Protein AF-A0A943JRG6-F1 (afdb_monomer_lite)

Foldseek 3Di:
DVVVVVVVVVVVVVVVVVLVVLLVVLLVLLLVLQLLLLVLCVVCVVLLVPQPPVVLSCVLCVLVVVCVVVVNPDSVSSSVVSSVVSVPDDSDPVVSVVSNVNSVVSNVSSVSSVVSSVVD

Sequence (120 aa):
MNKIKTFLIYIFMGVALVNFIGVFYFKTSNIEAFTKYIEFCSENEVKLKEVKDKEKVEEITKIYRSFQEKGIVELKKMISYHVKNVKQGAPLISTYYKIYQLGKGYDLYREAGEKLIEEK

Secondary structure (DSSP, 8-state):
-HHHHHHHHHHHHHHHHHHHHHHHHHHHHHHHHHHHHHHHHHHTHHHHHH-S-H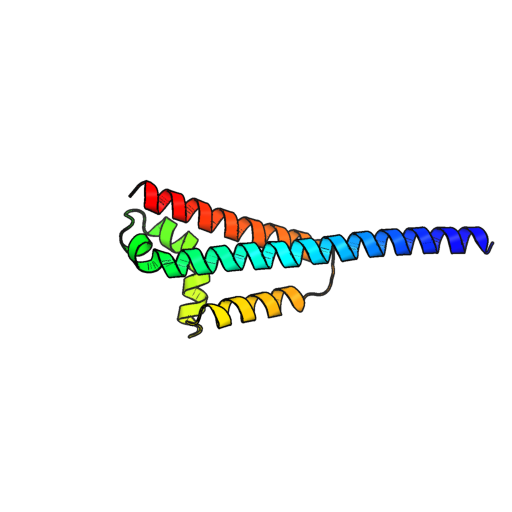HHHHHHHHHHHHHHHTT---HHHHHHHHHHHHHHS---HHHHHHHHHHHHHHHHHHHHHHHHHHT-

pLDDT: mean 88.17, std 9.43, range [57.12, 97.88]

Radius of gyration: 19.54 Å; chains: 1; bounding box: 51×20×61 Å

Structure (mmCIF, N/CA/C/O backbone):
data_AF-A0A943JRG6-F1
#
_entry.id   AF-A0A943JRG6-F1
#
loop_
_atom_site.group_PDB
_atom_site.id
_atom_site.type_symbol
_atom_site.label_atom_id
_atom_site.label_alt_id
_atom_site.label_comp_id
_atom_site.label_asym_id
_atom_site.label_entity_id
_atom_site.label_seq_id
_atom_site.pdbx_PDB_ins_code
_atom_site.Cartn_x
_atom_site.Cartn_y
_atom_site.Cartn_z
_atom_site.occupancy
_atom_site.B_iso_or_equiv
_atom_site.auth_seq_id
_atom_site.auth_comp_id
_atom_site.auth_asym_id
_atom_site.auth_atom_id
_atom_site.pdbx_PDB_model_num
ATOM 1 N N . MET A 1 1 ? 34.164 5.314 -39.942 1.00 57.12 1 MET A N 1
ATOM 2 C CA . MET A 1 1 ? 32.883 5.954 -39.558 1.00 57.12 1 MET A CA 1
ATOM 3 C C . MET A 1 1 ? 31.837 4.970 -39.015 1.00 57.12 1 MET A C 1
ATOM 5 O O . MET A 1 1 ? 31.202 5.294 -38.022 1.00 57.12 1 MET A O 1
ATOM 9 N N . ASN A 1 2 ? 31.691 3.760 -39.579 1.00 66.88 2 ASN A N 1
ATOM 10 C CA . ASN A 1 2 ? 30.707 2.778 -39.086 1.00 66.88 2 ASN A CA 1
ATOM 11 C C . ASN A 1 2 ? 30.999 2.236 -37.676 1.00 66.88 2 ASN A C 1
ATOM 13 O O . ASN A 1 2 ? 30.075 2.148 -36.884 1.00 66.88 2 ASN A O 1
ATOM 17 N N . LYS A 1 3 ? 32.265 1.975 -37.308 1.00 72.62 3 LYS A N 1
ATOM 18 C CA . LYS A 1 3 ? 32.615 1.404 -35.987 1.00 72.62 3 LYS A CA 1
ATOM 19 C C . LYS A 1 3 ? 32.174 2.266 -34.791 1.00 72.62 3 LYS A C 1
ATOM 21 O O . LYS A 1 3 ? 31.680 1.723 -33.814 1.00 72.62 3 LYS A O 1
ATOM 26 N N . ILE A 1 4 ? 32.299 3.595 -34.886 1.00 83.31 4 ILE A N 1
ATOM 27 C CA . ILE A 1 4 ? 31.876 4.529 -33.823 1.00 83.31 4 ILE A CA 1
ATOM 28 C C . ILE A 1 4 ? 30.347 4.561 -33.715 1.00 83.31 4 ILE A C 1
ATOM 30 O O . ILE A 1 4 ? 29.811 4.510 -32.615 1.00 83.31 4 ILE A O 1
ATOM 34 N N . LYS A 1 5 ? 29.633 4.574 -34.851 1.00 81.00 5 LYS A N 1
ATOM 35 C CA . LYS A 1 5 ? 28.164 4.498 -34.863 1.00 81.00 5 LYS A CA 1
ATOM 36 C C . LYS A 1 5 ? 27.671 3.185 -34.252 1.00 81.00 5 LYS A C 1
ATOM 38 O O . LYS A 1 5 ? 26.793 3.212 -33.402 1.00 81.00 5 LYS A O 1
ATOM 43 N N . THR A 1 6 ? 28.273 2.055 -34.625 1.00 83.88 6 THR A N 1
ATOM 44 C CA . THR A 1 6 ? 27.946 0.740 -34.054 1.00 83.88 6 THR A CA 1
ATOM 45 C C . THR A 1 6 ? 28.223 0.694 -32.548 1.00 83.88 6 THR A C 1
ATOM 47 O O . THR A 1 6 ? 27.391 0.210 -31.790 1.00 83.88 6 THR A O 1
ATOM 50 N N . PHE A 1 7 ? 29.349 1.250 -32.093 1.00 86.62 7 PHE A N 1
ATOM 51 C CA . PHE A 1 7 ? 29.678 1.339 -30.669 1.00 86.62 7 PHE A CA 1
ATOM 52 C C . PHE A 1 7 ? 28.655 2.172 -29.877 1.00 86.62 7 PHE A C 1
ATOM 54 O O . PHE A 1 7 ? 28.176 1.734 -28.834 1.00 86.62 7 PHE A O 1
ATOM 61 N N . LEU A 1 8 ? 28.252 3.332 -30.405 1.00 87.69 8 LEU A N 1
ATOM 62 C CA . LEU A 1 8 ? 27.220 4.174 -29.791 1.00 87.69 8 LEU A CA 1
ATOM 63 C C . LEU A 1 8 ? 25.848 3.484 -29.742 1.00 87.69 8 LEU A C 1
ATOM 65 O O . LEU A 1 8 ? 25.139 3.621 -28.748 1.00 87.69 8 LEU A O 1
ATOM 69 N N . ILE A 1 9 ? 25.490 2.707 -30.771 1.00 88.94 9 ILE A N 1
ATOM 70 C CA . ILE A 1 9 ? 24.257 1.903 -30.781 1.00 88.94 9 ILE A CA 1
ATOM 71 C C . ILE A 1 9 ? 24.275 0.874 -29.646 1.00 88.94 9 ILE A C 1
ATOM 73 O O . ILE A 1 9 ? 23.281 0.747 -28.935 1.00 88.94 9 ILE A O 1
ATOM 77 N N . TYR A 1 10 ? 25.398 0.185 -29.421 1.00 89.75 10 TYR A N 1
ATOM 78 C CA . TYR A 1 10 ? 25.506 -0.776 -28.319 1.00 89.75 10 TYR A CA 1
ATOM 79 C C . TYR A 1 10 ? 25.387 -0.117 -26.942 1.00 89.75 10 TYR A C 1
ATOM 81 O O . TYR A 1 10 ? 24.693 -0.653 -26.078 1.00 89.75 10 TYR A O 1
ATOM 89 N N . ILE A 1 11 ? 25.989 1.061 -26.743 1.00 89.06 11 ILE A N 1
ATOM 90 C CA . ILE A 1 11 ? 25.809 1.834 -25.503 1.00 89.06 11 ILE A CA 1
ATOM 91 C C . ILE A 1 11 ? 24.334 2.193 -25.314 1.00 89.06 11 ILE A C 1
ATOM 93 O O . ILE A 1 11 ? 23.778 1.979 -24.237 1.00 89.06 11 ILE A O 1
ATOM 97 N N . PHE A 1 12 ? 23.681 2.695 -26.363 1.00 87.75 12 PHE A N 1
ATOM 98 C CA . PHE A 1 12 ? 22.274 3.077 -26.298 1.00 87.75 12 PHE A CA 1
ATOM 99 C C . PHE A 1 12 ? 21.367 1.882 -25.978 1.00 87.75 12 PHE A C 1
ATOM 101 O O . PHE A 1 12 ? 20.504 1.981 -25.107 1.00 87.75 12 PHE A O 1
ATOM 108 N N . MET A 1 13 ? 21.597 0.733 -26.621 1.00 88.00 13 MET A N 1
ATOM 109 C CA . MET A 1 13 ? 20.880 -0.509 -26.326 1.00 88.00 13 MET A CA 1
ATOM 110 C C . MET A 1 13 ? 21.100 -0.974 -24.884 1.00 88.00 13 MET A C 1
ATOM 112 O O . MET A 1 13 ? 20.139 -1.359 -24.220 1.00 88.00 13 MET A O 1
ATOM 116 N N . GLY A 1 14 ? 22.336 -0.903 -24.381 1.00 86.88 14 GLY A N 1
ATOM 117 C CA . GLY A 1 14 ? 22.655 -1.257 -22.998 1.00 86.88 14 GLY A CA 1
ATOM 118 C C . GLY A 1 14 ? 21.911 -0.378 -21.991 1.00 86.88 14 GLY A C 1
ATOM 119 O O . GLY A 1 14 ? 21.253 -0.890 -21.087 1.00 86.88 14 GLY A O 1
ATOM 120 N N . VAL A 1 15 ? 21.933 0.942 -22.186 1.00 84.69 15 VAL A N 1
ATOM 121 C CA . VAL A 1 15 ? 21.204 1.895 -21.331 1.00 84.69 15 VAL A CA 1
ATOM 122 C C . VAL A 1 15 ? 19.690 1.675 -21.415 1.00 84.69 15 VAL A C 1
ATOM 124 O O . VAL A 1 15 ? 19.003 1.697 -20.393 1.00 84.69 15 VAL A O 1
ATOM 127 N N . ALA A 1 16 ? 19.153 1.422 -22.611 1.00 82.62 16 ALA A N 1
ATOM 128 C CA . ALA A 1 16 ? 17.736 1.126 -22.797 1.00 82.62 16 ALA A CA 1
ATOM 129 C C . ALA A 1 16 ? 17.310 -0.157 -22.064 1.00 82.62 16 ALA A C 1
ATOM 131 O O . ALA A 1 16 ? 16.252 -0.173 -21.434 1.00 82.62 16 ALA A O 1
ATOM 132 N N . LEU A 1 17 ? 18.144 -1.202 -22.088 1.00 84.50 17 LEU A N 1
ATOM 133 C CA . LEU A 1 17 ? 17.882 -2.461 -21.391 1.00 84.50 17 LEU A CA 1
ATOM 134 C C . LEU A 1 17 ? 17.892 -2.287 -19.867 1.00 84.50 17 LEU A C 1
ATOM 136 O O . LEU A 1 17 ? 16.968 -2.743 -19.197 1.00 84.50 17 LEU A O 1
ATOM 140 N N . VAL A 1 18 ? 18.898 -1.596 -19.321 1.00 82.00 18 VAL A N 1
ATOM 141 C CA . VAL A 1 18 ? 18.978 -1.303 -17.877 1.00 82.00 18 VAL A CA 1
ATOM 142 C C . VAL A 1 18 ? 17.758 -0.508 -17.426 1.00 82.00 18 VAL A C 1
ATOM 144 O O . VAL A 1 18 ? 17.141 -0.849 -16.415 1.00 82.00 18 VAL A O 1
ATOM 147 N N . ASN A 1 19 ? 17.364 0.499 -18.210 1.00 78.00 19 ASN A N 1
ATOM 148 C CA . ASN A 1 19 ? 16.136 1.234 -17.954 1.00 78.00 19 ASN A CA 1
ATOM 149 C C . ASN A 1 19 ? 14.941 0.279 -17.953 1.00 78.00 19 ASN A C 1
ATOM 151 O O . ASN A 1 19 ? 14.254 0.202 -16.945 1.00 78.00 19 ASN A O 1
ATOM 155 N N . PHE A 1 20 ? 14.729 -0.513 -19.005 1.00 78.44 20 PHE A N 1
ATOM 156 C CA . PHE A 1 20 ? 13.603 -1.449 -19.085 1.00 78.44 20 PHE A CA 1
ATOM 157 C C . PHE A 1 20 ? 13.506 -2.401 -17.877 1.00 78.44 20 PHE A C 1
ATOM 159 O O . PHE A 1 20 ? 12.423 -2.564 -17.309 1.00 78.44 20 PHE A O 1
ATOM 166 N N . ILE A 1 21 ? 14.630 -2.975 -17.435 1.00 81.25 21 ILE A N 1
ATOM 167 C CA . ILE A 1 21 ? 14.678 -3.865 -16.264 1.00 81.25 21 ILE A CA 1
ATOM 168 C C . ILE A 1 21 ? 14.307 -3.107 -14.984 1.00 81.25 21 ILE A C 1
ATOM 170 O O . ILE A 1 21 ? 13.463 -3.573 -14.216 1.00 81.25 21 ILE A O 1
ATOM 174 N N . GLY A 1 22 ? 14.878 -1.918 -14.771 1.00 78.00 22 GLY A N 1
ATOM 175 C CA . GLY A 1 22 ? 14.557 -1.085 -13.609 1.00 78.00 22 GLY A CA 1
ATOM 176 C C . GLY A 1 22 ? 13.070 -0.725 -13.539 1.00 78.00 22 GLY A C 1
ATOM 177 O O . GLY A 1 22 ? 12.459 -0.765 -12.472 1.00 78.00 22 GLY A O 1
ATO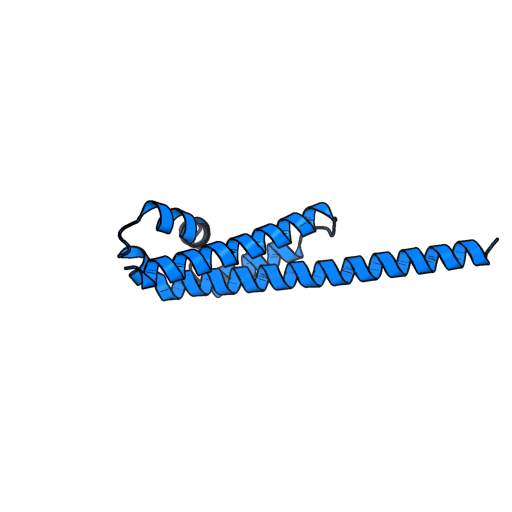M 178 N N . VAL A 1 23 ? 12.444 -0.460 -14.686 1.00 76.81 23 VAL A N 1
ATOM 179 C CA . VAL A 1 23 ? 11.000 -0.186 -14.772 1.00 76.81 23 VAL A CA 1
ATOM 180 C C . VAL A 1 23 ? 10.171 -1.375 -14.353 1.00 76.81 23 VAL A C 1
ATOM 182 O O . VAL A 1 23 ? 9.217 -1.229 -13.586 1.00 76.81 23 VAL A O 1
ATOM 185 N N . PHE A 1 24 ? 10.514 -2.544 -14.883 1.00 81.06 24 PHE A N 1
ATOM 186 C CA . PHE A 1 24 ? 9.812 -3.769 -14.556 1.00 81.06 24 PHE A CA 1
ATOM 187 C C . PHE A 1 24 ? 9.898 -4.060 -13.054 1.00 81.06 24 PHE A C 1
ATOM 189 O O . PHE A 1 24 ? 8.881 -4.367 -12.428 1.00 81.06 24 PHE A O 1
ATOM 196 N N . TYR A 1 25 ? 11.079 -3.863 -12.463 1.00 84.50 25 TYR A N 1
ATOM 197 C CA . TYR A 1 25 ? 11.294 -4.000 -11.026 1.00 84.50 25 TYR A CA 1
ATOM 198 C C . TYR A 1 25 ? 10.413 -3.043 -10.211 1.00 84.50 25 TYR A C 1
ATOM 200 O O . TYR A 1 25 ? 9.645 -3.496 -9.363 1.00 84.50 25 TYR A O 1
ATOM 208 N N . PHE A 1 26 ? 10.436 -1.736 -10.497 1.00 85.06 26 PHE A N 1
ATOM 209 C CA . PHE A 1 26 ? 9.644 -0.764 -9.730 1.00 85.06 26 PHE A CA 1
ATOM 210 C C . PHE A 1 26 ? 8.136 -0.972 -9.871 1.00 85.06 26 PHE A C 1
ATOM 212 O O . PHE A 1 26 ? 7.409 -0.827 -8.889 1.00 85.06 26 PHE A O 1
ATOM 219 N N . LYS A 1 27 ? 7.654 -1.341 -11.065 1.00 87.00 27 LYS A N 1
ATOM 220 C CA . LYS A 1 27 ? 6.238 -1.684 -11.263 1.00 87.00 27 LYS A CA 1
ATOM 221 C C . LYS A 1 27 ? 5.845 -2.902 -10.428 1.00 87.00 27 LYS A C 1
ATOM 223 O O . LYS A 1 27 ? 4.799 -2.878 -9.790 1.00 87.00 27 LYS A O 1
ATOM 228 N N . THR A 1 28 ? 6.683 -3.936 -10.415 1.00 88.25 28 THR A N 1
ATOM 229 C CA . THR A 1 28 ? 6.425 -5.170 -9.659 1.00 88.25 28 THR A CA 1
ATOM 230 C C . THR A 1 28 ? 6.431 -4.908 -8.155 1.00 88.25 28 THR A C 1
ATOM 232 O O . THR A 1 28 ? 5.468 -5.255 -7.481 1.00 88.25 28 THR A O 1
ATOM 235 N N . SER A 1 29 ? 7.449 -4.207 -7.650 1.00 90.50 29 SER A N 1
ATOM 236 C CA . SER A 1 29 ? 7.554 -3.837 -6.233 1.00 90.50 29 SER A CA 1
ATOM 237 C C . SER A 1 29 ? 6.380 -2.966 -5.771 1.00 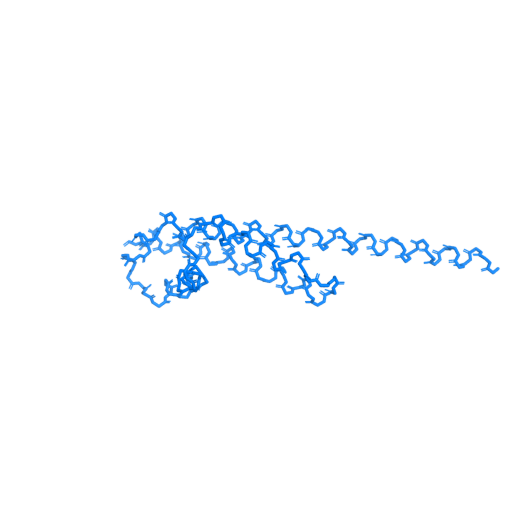90.50 29 SER A C 1
ATOM 239 O O . SER A 1 29 ? 5.822 -3.204 -4.706 1.00 90.50 29 SER A O 1
ATOM 241 N N . ASN A 1 30 ? 5.935 -2.007 -6.590 1.00 92.50 30 ASN A N 1
ATOM 242 C CA . ASN A 1 30 ? 4.759 -1.197 -6.271 1.00 92.50 30 ASN A CA 1
ATOM 243 C C . ASN A 1 30 ? 3.472 -2.035 -6.182 1.00 92.50 30 ASN A C 1
ATOM 245 O O . ASN A 1 30 ? 2.668 -1.826 -5.276 1.00 92.50 30 ASN A O 1
ATOM 249 N N . ILE A 1 31 ? 3.279 -2.973 -7.114 1.00 92.75 31 ILE A N 1
ATOM 250 C CA . ILE A 1 31 ? 2.124 -3.879 -7.110 1.00 92.75 31 ILE A CA 1
ATOM 251 C C . ILE A 1 31 ? 2.146 -4.766 -5.863 1.00 92.75 31 ILE A C 1
ATOM 253 O O . ILE A 1 31 ? 1.104 -4.958 -5.238 1.00 92.75 31 ILE A O 1
ATOM 257 N N . GLU A 1 32 ? 3.313 -5.290 -5.496 1.00 95.00 32 GLU A N 1
ATOM 258 C CA . GLU A 1 32 ? 3.477 -6.122 -4.307 1.00 95.00 32 GLU A CA 1
ATOM 259 C C . GLU A 1 32 ? 3.154 -5.343 -3.025 1.00 95.00 32 GLU A C 1
ATOM 261 O O . GLU A 1 32 ? 2.333 -5.796 -2.228 1.00 95.00 32 GLU A O 1
ATOM 266 N N . ALA A 1 33 ? 3.723 -4.144 -2.866 1.00 96.19 33 ALA A N 1
ATOM 267 C CA . ALA A 1 33 ? 3.467 -3.281 -1.713 1.00 96.19 33 ALA A CA 1
ATOM 268 C C . ALA A 1 33 ? 1.979 -2.908 -1.596 1.00 96.19 33 ALA A C 1
ATOM 270 O O . ALA A 1 33 ? 1.386 -3.009 -0.523 1.00 96.19 33 ALA A O 1
ATOM 271 N N . PHE A 1 34 ? 1.338 -2.552 -2.716 1.00 96.56 34 PHE A N 1
ATOM 272 C CA . PHE A 1 34 ? -0.100 -2.279 -2.742 1.00 96.56 34 PHE A CA 1
ATOM 273 C C . PHE A 1 34 ? -0.936 -3.500 -2.345 1.00 96.56 34 PHE A C 1
ATOM 275 O O . PHE A 1 34 ? -1.902 -3.366 -1.598 1.00 96.56 34 PHE A O 1
ATOM 282 N N . THR A 1 35 ? -0.569 -4.684 -2.839 1.00 97.00 35 THR A N 1
ATOM 283 C CA . THR A 1 35 ? -1.276 -5.937 -2.536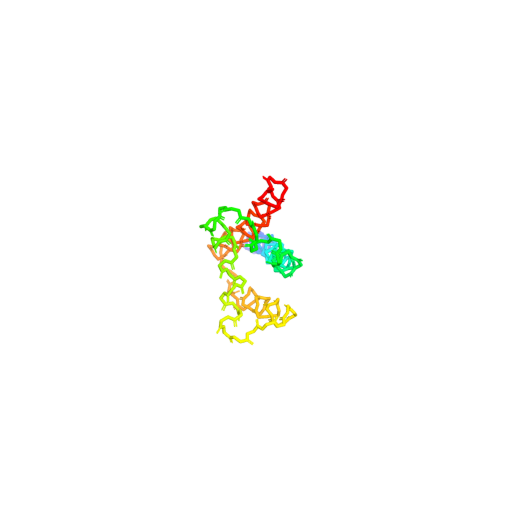 1.00 97.00 35 THR A CA 1
ATOM 284 C C . THR A 1 35 ? -1.240 -6.216 -1.038 1.00 97.00 35 THR A C 1
ATOM 286 O O . THR A 1 35 ? -2.299 -6.341 -0.427 1.00 97.00 35 THR A O 1
ATOM 289 N N . LYS A 1 36 ? -0.045 -6.172 -0.437 1.00 97.69 36 LYS A N 1
ATOM 290 C CA . LYS A 1 36 ? 0.149 -6.353 1.009 1.00 97.69 36 LYS A CA 1
ATOM 291 C C . LYS A 1 36 ? -0.617 -5.320 1.834 1.00 97.69 36 LYS A C 1
ATOM 293 O O . LYS A 1 36 ? -1.201 -5.657 2.856 1.00 97.69 36 LYS A O 1
ATOM 298 N N . TYR A 1 37 ? -0.632 -4.063 1.396 1.00 97.88 37 TYR A N 1
ATOM 299 C CA . TYR A 1 37 ? -1.395 -3.000 2.051 1.00 97.88 37 TYR A CA 1
ATOM 300 C C . TYR A 1 37 ? -2.910 -3.263 2.030 1.00 97.88 37 TYR A C 1
ATOM 302 O O . TYR A 1 37 ? -3.574 -3.153 3.059 1.00 97.88 37 TYR A O 1
ATOM 310 N N . ILE A 1 38 ? -3.465 -3.628 0.871 1.00 97.19 38 ILE A N 1
ATOM 311 C CA . ILE A 1 38 ? -4.900 -3.898 0.723 1.00 97.19 38 ILE A CA 1
ATOM 312 C C . ILE A 1 38 ? -5.314 -5.149 1.508 1.00 97.19 38 ILE A C 1
ATOM 314 O O . ILE A 1 38 ? -6.357 -5.131 2.163 1.00 97.19 38 ILE A O 1
ATOM 318 N N . GLU A 1 39 ? -4.489 -6.198 1.494 1.00 97.12 39 GLU A N 1
ATOM 319 C CA . GLU A 1 39 ? -4.660 -7.392 2.333 1.00 97.12 39 GLU A CA 1
ATOM 320 C C . GLU A 1 39 ? -4.670 -7.021 3.816 1.00 97.12 39 GLU A C 1
ATOM 322 O O . GLU A 1 39 ? -5.645 -7.309 4.509 1.00 97.12 39 GLU A O 1
ATOM 327 N N . PHE A 1 40 ? -3.663 -6.272 4.275 1.00 97.56 40 PHE A N 1
ATOM 328 C CA . PHE A 1 40 ? -3.585 -5.787 5.651 1.00 97.56 40 PHE A CA 1
ATOM 329 C C . PHE A 1 40 ? -4.852 -5.031 6.077 1.00 97.56 40 PHE A C 1
ATOM 331 O O . PHE A 1 40 ? -5.428 -5.338 7.126 1.00 97.56 40 PHE A O 1
ATOM 338 N N . CYS A 1 41 ? -5.303 -4.058 5.276 1.00 96.50 41 CYS A N 1
ATOM 339 C CA . CYS A 1 41 ? -6.500 -3.278 5.588 1.00 96.50 41 CYS A CA 1
ATOM 340 C C . CYS A 1 41 ? -7.756 -4.153 5.649 1.00 96.50 41 CYS A C 1
ATOM 342 O O . CYS A 1 41 ? -8.580 -3.960 6.543 1.00 96.50 41 CYS A O 1
ATOM 344 N N . SER A 1 42 ? -7.892 -5.108 4.727 1.00 95.75 42 SER A N 1
ATOM 345 C CA . SER A 1 42 ? -9.035 -6.021 4.681 1.00 95.75 42 SER A CA 1
ATOM 346 C C . SER A 1 42 ? -9.062 -6.967 5.883 1.00 95.75 42 SER A C 1
ATOM 348 O O . SER A 1 42 ? -10.115 -7.159 6.487 1.00 95.75 42 SER A O 1
ATOM 350 N N . GLU A 1 43 ? -7.926 -7.561 6.244 1.00 96.69 43 GLU A N 1
ATOM 351 C CA . GLU A 1 43 ? -7.826 -8.527 7.346 1.00 96.69 43 GLU A CA 1
ATOM 352 C C . GLU A 1 43 ? -7.999 -7.870 8.718 1.00 96.69 43 GLU A C 1
ATOM 354 O O . GLU A 1 43 ? -8.509 -8.485 9.657 1.00 96.69 43 GLU A O 1
ATOM 359 N N . ASN A 1 44 ? -7.597 -6.604 8.842 1.00 96.00 44 ASN A N 1
ATOM 360 C CA . ASN A 1 44 ? -7.582 -5.889 10.113 1.00 96.00 44 ASN A CA 1
ATOM 361 C C . ASN A 1 44 ? -8.662 -4.810 10.218 1.00 96.00 44 ASN A C 1
ATOM 363 O O . ASN A 1 44 ? -8.605 -3.994 11.135 1.00 96.00 44 ASN A O 1
ATOM 367 N N . GLU A 1 45 ? -9.672 -4.803 9.343 1.00 92.75 45 GLU A N 1
ATOM 368 C CA . GLU A 1 45 ? -10.686 -3.740 9.302 1.00 92.75 45 GLU A CA 1
ATOM 369 C C . GLU A 1 45 ? -11.382 -3.535 10.660 1.00 92.75 45 GLU A C 1
ATOM 371 O O . GLU A 1 45 ? -11.547 -2.403 11.121 1.00 92.75 45 GLU A O 1
ATOM 376 N N . VAL A 1 46 ? -11.748 -4.629 11.336 1.00 93.38 46 VAL A N 1
ATOM 377 C CA . VAL A 1 46 ? -12.368 -4.579 12.670 1.00 93.38 46 VAL A CA 1
ATOM 378 C C . VAL A 1 46 ? -11.386 -4.025 13.699 1.00 93.38 46 VAL A C 1
ATOM 380 O O . VAL A 1 46 ? -11.718 -3.091 14.422 1.00 93.38 46 VAL A O 1
ATOM 383 N N . LYS A 1 47 ? -10.146 -4.526 13.720 1.00 94.38 47 LYS A N 1
ATOM 384 C CA . LYS A 1 47 ? -9.127 -4.064 14.669 1.00 94.38 47 LYS A CA 1
ATOM 385 C C . LYS A 1 47 ? -8.810 -2.584 14.459 1.00 94.38 47 LYS A C 1
ATOM 387 O O . LYS A 1 47 ? -8.735 -1.841 15.428 1.00 94.38 47 LYS A O 1
ATOM 392 N N . LEU A 1 48 ? -8.687 -2.119 13.224 1.00 92.75 48 LEU A N 1
ATOM 393 C CA . LEU A 1 48 ? -8.433 -0.709 12.929 1.00 92.75 48 LEU A CA 1
ATOM 394 C C . LEU A 1 48 ? -9.575 0.191 13.428 1.00 92.75 48 LEU A C 1
ATOM 396 O O . LEU A 1 48 ? -9.323 1.292 13.915 1.00 92.75 48 LEU A O 1
ATOM 400 N N . LYS A 1 49 ? -10.828 -0.287 13.407 1.00 90.44 49 LYS A N 1
ATOM 401 C CA . LYS A 1 49 ? -11.980 0.465 13.936 1.00 90.44 49 LYS A CA 1
ATOM 402 C C . LYS A 1 49 ? -11.948 0.668 15.444 1.00 90.44 49 LYS A C 1
ATOM 404 O O . LYS A 1 49 ? -12.545 1.640 15.896 1.00 90.44 49 LYS A O 1
ATOM 409 N N . GLU A 1 50 ? -11.264 -0.162 16.227 1.00 92.94 50 GLU A N 1
ATOM 410 C CA . GLU A 1 50 ? -11.224 0.001 17.692 1.00 92.94 50 GLU A CA 1
ATOM 411 C C . GLU A 1 50 ? -9.973 0.765 18.168 1.00 92.94 50 GLU A C 1
ATOM 413 O O . GLU A 1 50 ? -9.832 1.013 19.360 1.00 92.94 50 GLU A O 1
ATOM 418 N N . VAL A 1 51 ? -9.067 1.170 17.264 1.00 93.62 51 VAL A N 1
ATOM 419 C CA . VAL A 1 51 ? -7.867 1.957 17.625 1.00 93.62 51 VAL A CA 1
ATOM 420 C C . VAL A 1 51 ? -8.311 3.331 18.122 1.00 93.62 51 VAL A C 1
ATOM 422 O O . VAL A 1 51 ? -9.252 3.907 17.571 1.00 93.62 51 VAL A O 1
ATOM 425 N N . LYS A 1 52 ? -7.667 3.864 19.166 1.00 91.31 52 LYS A N 1
ATOM 426 C CA . LYS A 1 52 ? -8.042 5.162 19.760 1.00 91.31 52 LYS A CA 1
ATOM 427 C C . LYS A 1 52 ? -7.793 6.334 18.809 1.00 91.31 52 LYS A C 1
ATOM 429 O O . LYS A 1 52 ? -8.659 7.191 18.668 1.00 91.31 52 LYS A O 1
ATOM 434 N N . ASP A 1 53 ? -6.639 6.344 18.147 1.00 93.81 53 ASP A N 1
ATOM 435 C CA . ASP A 1 53 ? -6.245 7.378 17.189 1.00 93.81 53 ASP A CA 1
ATOM 436 C C . ASP A 1 53 ? -6.984 7.202 15.849 1.00 93.81 53 ASP A C 1
ATOM 438 O O . ASP A 1 53 ? -6.563 6.453 14.965 1.00 93.81 53 ASP A O 1
ATOM 442 N N . LYS A 1 54 ? -8.143 7.858 15.723 1.00 92.88 54 LYS A N 1
ATOM 443 C CA . LYS A 1 54 ? -8.998 7.756 14.531 1.00 92.88 54 LYS A CA 1
ATOM 444 C C . LYS A 1 54 ? -8.428 8.487 13.321 1.00 92.88 54 LYS A C 1
ATOM 446 O O . LYS A 1 54 ? -8.611 7.996 12.209 1.00 92.88 54 LYS A O 1
ATOM 451 N N . GLU A 1 55 ? -7.743 9.611 13.529 1.00 94.81 55 GLU A N 1
ATOM 452 C CA . GLU A 1 55 ? -7.175 10.416 12.441 1.00 94.81 55 GLU A CA 1
ATOM 453 C C . GLU A 1 55 ? -6.097 9.625 11.701 1.00 94.81 55 GLU A C 1
ATOM 455 O O . GLU A 1 55 ? -6.125 9.512 10.473 1.00 94.81 55 GLU A O 1
ATOM 460 N N . LYS A 1 56 ? -5.204 8.971 12.449 1.00 93.50 56 LYS A N 1
ATOM 461 C CA . LYS A 1 56 ? -4.129 8.173 11.857 1.00 93.50 56 LYS A CA 1
ATOM 462 C C . LYS A 1 56 ? -4.649 6.914 11.161 1.00 93.50 56 LYS A C 1
ATOM 464 O O . LYS A 1 56 ? -4.152 6.540 10.099 1.00 93.50 56 LYS A O 1
ATOM 469 N N . VAL A 1 57 ? -5.694 6.280 11.703 1.00 94.50 57 VAL A N 1
ATOM 470 C CA . VAL A 1 57 ? -6.384 5.172 11.016 1.00 94.50 57 VAL A CA 1
ATOM 471 C C . VAL A 1 57 ? -7.024 5.639 9.712 1.00 94.50 57 VAL A C 1
ATOM 473 O O . VAL A 1 57 ? -6.963 4.922 8.711 1.00 94.50 57 VAL A O 1
ATOM 476 N N . GLU A 1 58 ? -7.654 6.812 9.697 1.00 95.06 58 GLU A N 1
ATOM 477 C CA . GLU A 1 58 ? -8.255 7.362 8.484 1.00 95.06 58 GLU A CA 1
ATOM 478 C C . GLU A 1 58 ? -7.199 7.649 7.416 1.00 95.06 58 GLU A C 1
ATOM 480 O O . GLU A 1 58 ? -7.391 7.257 6.266 1.00 95.06 58 GLU A O 1
ATOM 485 N N . GLU A 1 59 ? -6.057 8.225 7.795 1.00 95.44 59 GLU A N 1
ATOM 486 C CA . GLU A 1 59 ? -4.935 8.445 6.881 1.00 95.44 59 GLU A CA 1
ATOM 487 C C . GLU A 1 59 ? -4.445 7.128 6.257 1.00 95.44 59 GLU A C 1
ATOM 489 O O . GLU A 1 59 ? -4.396 7.001 5.030 1.00 95.44 59 GLU A O 1
ATOM 494 N N . ILE A 1 60 ? -4.154 6.125 7.093 1.00 95.56 60 ILE A N 1
ATOM 495 C CA . ILE A 1 60 ? -3.641 4.817 6.660 1.00 95.56 60 ILE A CA 1
ATOM 496 C C . ILE A 1 60 ? -4.656 4.092 5.771 1.00 95.56 60 ILE A C 1
ATOM 498 O O . ILE A 1 60 ? -4.287 3.488 4.766 1.00 95.56 60 ILE A O 1
ATOM 502 N N . THR A 1 61 ? -5.947 4.148 6.102 1.00 95.94 61 THR A N 1
ATOM 503 C CA . THR A 1 61 ? -6.997 3.401 5.382 1.00 95.94 61 THR A CA 1
ATOM 504 C C . THR A 1 61 ? -7.636 4.179 4.234 1.00 95.94 61 THR A C 1
ATOM 506 O O . THR A 1 61 ? -8.482 3.628 3.526 1.00 95.94 61 THR A O 1
ATOM 509 N N . LYS A 1 62 ? -7.224 5.430 3.996 1.00 95.81 62 LYS A N 1
ATOM 510 C CA . LYS A 1 62 ? -7.826 6.335 3.005 1.00 95.81 62 LYS A CA 1
ATOM 511 C C . LYS A 1 62 ? -7.965 5.706 1.622 1.00 95.81 62 LYS A C 1
ATOM 513 O O . LYS A 1 62 ? -9.008 5.815 0.981 1.00 95.81 62 LYS A O 1
ATOM 518 N N . ILE A 1 63 ? -6.913 5.039 1.151 1.00 94.62 63 ILE A N 1
ATOM 519 C CA . ILE A 1 63 ? -6.894 4.444 -0.189 1.00 94.62 63 ILE A CA 1
ATOM 520 C C . ILE A 1 63 ? -7.840 3.246 -0.243 1.00 94.62 63 ILE A C 1
ATOM 522 O O . ILE A 1 63 ? -8.674 3.187 -1.147 1.00 94.62 63 ILE A O 1
ATOM 526 N N . TYR A 1 64 ? -7.766 2.342 0.737 1.00 95.69 64 TYR A N 1
ATOM 527 C CA . TYR A 1 64 ? -8.679 1.202 0.858 1.00 95.69 64 TYR A CA 1
ATOM 528 C C . TYR A 1 64 ? -10.156 1.644 0.886 1.00 95.69 64 TYR A C 1
ATOM 530 O O . TYR A 1 64 ? -10.960 1.163 0.085 1.00 95.69 64 TYR A O 1
ATOM 538 N N . ARG A 1 65 ? -10.501 2.644 1.707 1.00 94.50 65 ARG A N 1
ATOM 539 C CA . ARG A 1 65 ? -11.865 3.202 1.781 1.00 94.50 65 ARG A CA 1
ATOM 540 C C . ARG A 1 65 ? -12.316 3.828 0.467 1.00 94.50 65 ARG A C 1
ATOM 542 O O . ARG A 1 65 ? -13.439 3.591 0.039 1.00 94.50 65 ARG A O 1
ATOM 549 N N . SER A 1 66 ? -11.426 4.529 -0.236 1.00 95.44 66 SER A N 1
ATOM 550 C CA . SER A 1 66 ? -11.765 5.124 -1.535 1.00 95.44 66 SER A CA 1
ATOM 551 C C . SER A 1 66 ? -12.169 4.086 -2.595 1.00 95.44 66 SER A C 1
ATOM 553 O O . SER A 1 66 ? -12.920 4.409 -3.517 1.00 95.44 66 SER A O 1
ATOM 555 N N . PHE A 1 67 ? -11.694 2.836 -2.491 1.00 94.94 67 PHE A N 1
ATOM 556 C CA . PHE A 1 67 ? -12.171 1.737 -3.336 1.00 94.94 67 PHE A CA 1
ATOM 557 C C . PHE A 1 67 ? -13.566 1.272 -2.917 1.00 94.94 67 PHE A C 1
ATOM 559 O O . PHE A 1 67 ? -14.430 1.097 -3.781 1.00 94.94 67 PHE A O 1
ATOM 566 N N . GLN A 1 68 ? -13.797 1.121 -1.610 1.00 92.94 68 GLN A N 1
ATOM 567 C CA . GLN A 1 68 ? -15.099 0.736 -1.061 1.00 92.94 68 GLN A CA 1
ATOM 568 C C . GLN A 1 68 ? -16.190 1.754 -1.429 1.00 92.94 68 GLN A C 1
ATOM 570 O O . GLN A 1 68 ? -17.250 1.363 -1.911 1.00 92.94 68 GLN A O 1
ATOM 575 N N . GLU A 1 69 ? -15.903 3.053 -1.310 1.00 94.56 69 GLU A N 1
ATOM 576 C CA . GLU A 1 69 ? -16.802 4.155 -1.696 1.00 94.56 69 GLU A CA 1
ATOM 577 C C . GLU A 1 69 ? -17.158 4.140 -3.189 1.00 94.56 69 GLU A C 1
ATOM 579 O O . GLU A 1 69 ? -18.250 4.543 -3.584 1.00 94.56 69 GLU A O 1
ATOM 584 N N . LYS A 1 70 ? -16.258 3.625 -4.034 1.00 93.50 70 LYS A N 1
ATOM 585 C CA . LYS A 1 70 ? -16.487 3.429 -5.476 1.00 93.50 70 LYS A CA 1
ATOM 586 C C . LYS A 1 70 ? -17.200 2.112 -5.802 1.00 93.50 70 LYS A C 1
ATOM 588 O O . LYS A 1 70 ? -17.312 1.760 -6.975 1.00 93.50 70 LYS A O 1
ATOM 593 N N . GLY A 1 71 ? -17.641 1.360 -4.794 1.00 92.50 71 GLY A N 1
ATOM 594 C CA . GLY A 1 71 ? -18.305 0.064 -4.951 1.00 92.50 71 GLY A CA 1
ATOM 595 C C . GLY A 1 71 ? -17.363 -1.093 -5.305 1.00 92.50 71 GLY A C 1
ATOM 596 O O . GLY A 1 71 ? -17.822 -2.190 -5.624 1.00 92.50 71 GLY A O 1
ATOM 597 N N . ILE A 1 72 ? -16.045 -0.887 -5.252 1.00 93.00 72 ILE A N 1
ATOM 598 C CA . ILE A 1 72 ? -15.051 -1.934 -5.505 1.00 93.00 72 ILE A CA 1
ATOM 599 C C . ILE A 1 72 ? -14.681 -2.551 -4.160 1.00 93.00 72 ILE A C 1
ATOM 601 O O . ILE A 1 72 ? -13.698 -2.160 -3.549 1.00 93.00 72 ILE A O 1
ATOM 605 N N . VAL A 1 73 ? -15.487 -3.500 -3.689 1.00 91.38 73 VAL A N 1
ATOM 606 C CA . VAL A 1 73 ? -15.300 -4.139 -2.370 1.00 91.38 73 VAL A CA 1
ATOM 607 C C . VAL A 1 73 ? -14.467 -5.421 -2.423 1.00 91.38 73 VAL A C 1
ATOM 609 O O . VAL A 1 73 ? -13.870 -5.819 -1.431 1.00 91.38 73 VAL A O 1
ATOM 612 N N . GLU A 1 74 ? -14.389 -6.073 -3.584 1.00 94.12 74 GLU A N 1
ATOM 613 C CA . GLU A 1 74 ? -13.591 -7.289 -3.739 1.00 94.12 74 GLU A CA 1
ATOM 614 C C . GLU A 1 74 ? -12.097 -6.962 -3.848 1.00 94.12 74 GLU A C 1
ATOM 616 O O . GLU A 1 74 ? -11.661 -6.303 -4.798 1.00 94.12 74 GLU A O 1
ATOM 621 N N . LEU A 1 75 ? -11.300 -7.536 -2.944 1.00 92.81 75 LEU A N 1
ATOM 622 C CA . LEU A 1 75 ? -9.840 -7.409 -2.890 1.00 92.81 75 LEU A CA 1
ATOM 623 C C . LEU A 1 75 ? -9.171 -7.630 -4.260 1.00 92.81 75 LEU A C 1
ATOM 625 O O . LEU A 1 75 ? -8.387 -6.810 -4.739 1.00 92.81 75 LEU A O 1
ATOM 629 N N . LYS A 1 76 ? -9.554 -8.713 -4.953 1.00 94.31 76 LYS A N 1
ATOM 630 C CA . LYS A 1 76 ? -9.028 -9.052 -6.286 1.00 94.31 76 LYS A CA 1
ATOM 631 C C . LYS A 1 76 ? -9.312 -7.962 -7.321 1.00 94.31 76 LYS A C 1
ATOM 633 O O . LYS A 1 76 ? -8.467 -7.710 -8.180 1.00 94.31 76 LYS A O 1
ATOM 638 N N . LYS A 1 77 ? -10.474 -7.301 -7.248 1.00 94.50 77 LYS A N 1
ATOM 639 C CA . LYS A 1 77 ? -10.829 -6.198 -8.154 1.00 94.50 77 LYS A CA 1
ATOM 640 C C . LYS A 1 77 ? -10.026 -4.938 -7.837 1.00 94.50 77 LYS A C 1
ATOM 642 O O . LYS A 1 77 ? -9.558 -4.299 -8.777 1.00 94.50 77 LYS A O 1
ATOM 647 N N . MET A 1 78 ? -9.802 -4.621 -6.558 1.00 94.62 78 MET A N 1
ATOM 648 C CA . MET A 1 78 ? -8.936 -3.501 -6.151 1.00 94.62 78 MET A CA 1
ATOM 649 C C . MET A 1 78 ? -7.506 -3.684 -6.686 1.00 94.62 78 MET A C 1
ATOM 651 O O . MET A 1 78 ? -6.970 -2.799 -7.356 1.00 94.62 78 MET A O 1
ATOM 655 N N . ILE A 1 79 ? -6.922 -4.869 -6.471 1.00 93.75 79 ILE A N 1
ATOM 656 C CA . ILE A 1 79 ? -5.579 -5.224 -6.956 1.00 93.75 79 ILE A CA 1
ATOM 657 C C . ILE A 1 79 ? -5.527 -5.174 -8.484 1.00 93.75 79 ILE A C 1
ATOM 659 O O . ILE A 1 79 ? -4.638 -4.542 -9.052 1.00 93.75 79 ILE A O 1
ATOM 663 N N . SER A 1 80 ? -6.501 -5.777 -9.170 1.00 93.50 80 SER A N 1
ATOM 664 C CA . SER A 1 80 ? -6.562 -5.769 -10.637 1.00 93.50 80 SER A CA 1
ATOM 665 C C . SER A 1 80 ? -6.624 -4.349 -11.210 1.00 93.50 80 SER A C 1
ATOM 667 O O . SER A 1 80 ? -5.900 -4.028 -12.158 1.00 93.50 80 SER A O 1
ATOM 669 N N . TYR A 1 81 ? -7.435 -3.477 -10.603 1.00 91.44 81 TYR A N 1
ATOM 670 C CA . TYR A 1 81 ? -7.538 -2.072 -10.988 1.00 91.44 81 TYR A CA 1
ATOM 671 C C . TYR A 1 81 ? -6.190 -1.353 -10.853 1.00 91.44 81 TYR A C 1
ATOM 673 O O . TYR A 1 81 ? -5.742 -0.689 -11.792 1.00 91.44 81 TYR A O 1
ATOM 681 N N . HIS A 1 82 ? -5.503 -1.536 -9.723 1.00 91.31 82 HIS A N 1
ATOM 682 C CA . HIS A 1 82 ? -4.185 -0.943 -9.491 1.00 91.31 82 HIS A CA 1
ATOM 683 C C . HIS A 1 82 ? -3.129 -1.461 -10.474 1.00 91.31 82 HIS A C 1
ATOM 685 O O . HIS A 1 82 ? -2.444 -0.673 -11.129 1.00 91.31 82 HIS A O 1
ATOM 691 N N . VAL A 1 83 ? -3.060 -2.782 -10.670 1.00 89.69 83 VAL A N 1
ATOM 692 C CA . VAL A 1 83 ? -2.144 -3.425 -11.627 1.00 89.69 83 VAL A CA 1
ATOM 693 C C . VAL A 1 83 ? -2.345 -2.876 -13.038 1.00 89.69 83 VAL A C 1
ATOM 695 O O . VAL A 1 83 ? -1.363 -2.585 -13.730 1.00 89.69 83 VAL A O 1
ATOM 698 N N . LYS A 1 84 ? -3.599 -2.711 -13.477 1.00 88.12 84 LYS A N 1
ATOM 699 C CA . LYS A 1 84 ? -3.917 -2.139 -14.791 1.00 88.12 84 LYS A CA 1
ATOM 700 C C . LYS A 1 84 ? -3.355 -0.722 -14.925 1.00 88.12 84 LYS A C 1
ATOM 702 O O . LYS A 1 84 ? -2.684 -0.437 -15.917 1.00 88.12 84 LYS A O 1
ATOM 707 N N . ASN A 1 85 ? -3.544 0.124 -13.914 1.00 84.31 85 ASN A N 1
ATOM 708 C CA . ASN A 1 85 ? -3.059 1.506 -13.932 1.00 84.31 85 ASN A CA 1
ATOM 709 C C . ASN A 1 85 ? -1.527 1.592 -13.946 1.00 84.31 85 ASN A C 1
ATOM 711 O O . ASN A 1 85 ? -0.956 2.335 -14.745 1.00 84.31 85 ASN A O 1
ATOM 715 N N . VAL A 1 86 ? -0.842 0.788 -13.128 1.00 83.44 86 VAL A N 1
ATOM 716 C CA . VAL A 1 86 ? 0.632 0.755 -13.081 1.00 83.44 86 VAL A CA 1
ATOM 717 C C . VAL A 1 86 ? 1.221 0.252 -14.408 1.00 83.44 86 VAL A C 1
ATOM 719 O O . VAL A 1 86 ? 2.256 0.741 -14.879 1.00 83.44 86 VAL A O 1
ATOM 722 N N . LYS A 1 87 ? 0.556 -0.708 -15.064 1.00 78.06 87 LYS A N 1
ATOM 723 C CA . LYS A 1 87 ? 1.002 -1.244 -16.357 1.00 78.06 87 LYS A CA 1
ATOM 724 C C . LYS A 1 87 ? 0.788 -0.265 -17.517 1.00 78.06 87 LYS A C 1
ATOM 726 O O . LYS A 1 87 ? 1.678 -0.193 -18.362 1.00 78.06 87 LYS A O 1
ATOM 731 N N . GLN A 1 88 ? -0.299 0.512 -17.528 1.00 73.12 88 GLN A N 1
ATOM 732 C CA . GLN A 1 88 ? -0.675 1.416 -18.631 1.00 73.12 88 GLN A CA 1
ATOM 733 C C . GLN A 1 88 ? 0.176 2.699 -18.759 1.00 73.12 88 GLN A C 1
ATOM 735 O O . GLN A 1 88 ? 0.082 3.389 -19.771 1.00 73.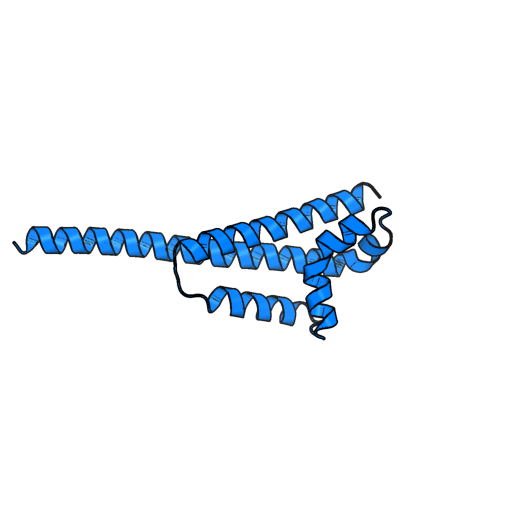12 88 GLN A O 1
ATOM 740 N N . GLY A 1 89 ? 1.036 3.019 -17.786 1.00 64.06 89 GLY A N 1
ATOM 741 C CA . GLY A 1 89 ? 1.901 4.203 -17.845 1.00 64.06 89 GLY A CA 1
ATOM 742 C C . GLY A 1 89 ? 3.091 4.065 -18.804 1.00 64.06 89 GLY A C 1
ATOM 743 O O . GLY A 1 89 ? 3.829 3.070 -18.747 1.00 64.06 89 GLY A O 1
ATOM 744 N N . ALA A 1 90 ? 3.309 5.101 -19.626 1.00 58.47 90 ALA A N 1
ATOM 745 C CA . ALA A 1 90 ? 4.478 5.227 -20.492 1.00 58.47 90 ALA A CA 1
ATOM 746 C C . ALA A 1 90 ? 5.780 5.214 -19.663 1.00 58.47 90 ALA A C 1
ATOM 748 O O . ALA A 1 90 ? 5.836 5.826 -18.587 1.00 58.47 90 ALA A O 1
ATOM 749 N N . PRO A 1 91 ? 6.830 4.530 -20.146 1.00 62.31 91 PRO A N 1
ATOM 750 C CA . PRO A 1 91 ? 8.073 4.354 -19.422 1.00 62.31 91 PRO A CA 1
ATOM 751 C C . PRO A 1 91 ? 8.927 5.640 -19.480 1.00 62.31 91 PRO A C 1
ATOM 753 O O . PRO A 1 91 ? 9.879 5.742 -20.249 1.00 62.31 91 PRO A O 1
ATOM 756 N N . LEU A 1 92 ? 8.595 6.633 -18.647 1.00 67.06 92 LEU A N 1
ATOM 757 C CA . LEU A 1 92 ? 9.412 7.833 -18.422 1.00 67.06 92 LEU A CA 1
ATOM 758 C C . LEU A 1 92 ? 10.102 7.770 -17.054 1.00 67.06 92 LEU A C 1
ATOM 760 O O . LEU A 1 92 ? 9.500 7.333 -16.075 1.00 67.06 92 LEU A O 1
ATOM 764 N N . ILE A 1 93 ? 11.337 8.279 -16.967 1.00 65.31 93 ILE A N 1
ATOM 765 C CA . ILE A 1 93 ? 12.152 8.271 -15.733 1.00 65.31 93 ILE A CA 1
ATOM 766 C C . ILE A 1 93 ? 11.416 8.901 -14.543 1.00 65.31 93 ILE A C 1
ATOM 768 O O . ILE A 1 93 ? 11.387 8.340 -13.447 1.00 65.31 93 ILE A O 1
ATOM 772 N N . SER A 1 94 ? 10.753 10.034 -14.772 1.00 69.12 94 SER A N 1
ATOM 773 C CA . SER A 1 94 ? 9.955 10.730 -13.757 1.00 69.12 94 SER A CA 1
ATOM 774 C C . SER A 1 94 ? 8.744 9.920 -13.282 1.00 69.12 94 SER A C 1
ATOM 776 O O . SER A 1 94 ? 8.375 9.989 -12.109 1.00 69.12 94 SER A O 1
ATOM 778 N N . THR A 1 95 ? 8.142 9.117 -14.160 1.00 69.44 95 THR A N 1
ATOM 779 C CA . THR A 1 95 ? 7.048 8.205 -13.811 1.00 69.44 95 THR A CA 1
ATOM 780 C C . THR A 1 95 ? 7.545 7.078 -12.900 1.00 69.44 95 THR A C 1
ATOM 782 O O . THR A 1 95 ? 6.814 6.666 -12.003 1.00 69.44 95 THR A O 1
ATOM 785 N N . TYR A 1 96 ? 8.794 6.617 -13.041 1.00 74.44 96 TYR A N 1
ATOM 786 C CA . TYR A 1 96 ? 9.330 5.535 -12.197 1.00 74.44 96 TYR A CA 1
ATOM 787 C C . TYR A 1 96 ? 9.573 5.962 -10.768 1.00 74.44 96 TYR A C 1
ATOM 789 O O . TYR A 1 96 ? 9.215 5.233 -9.847 1.00 74.44 96 TYR A O 1
ATOM 797 N N . TYR A 1 97 ? 10.147 7.148 -10.583 1.00 75.38 97 TYR A N 1
ATOM 798 C CA . TYR A 1 97 ? 10.374 7.672 -9.246 1.00 75.38 97 TYR A CA 1
ATOM 799 C C . TYR A 1 97 ? 9.049 7.808 -8.485 1.00 75.38 97 TYR A C 1
ATOM 801 O O . TYR A 1 97 ? 8.960 7.412 -7.327 1.00 75.38 97 TYR A O 1
ATOM 809 N N . LYS A 1 98 ? 7.982 8.238 -9.173 1.00 82.31 98 LYS A N 1
ATOM 810 C CA . LYS A 1 98 ? 6.626 8.285 -8.609 1.00 82.31 98 LYS A CA 1
ATOM 811 C C . LYS A 1 98 ? 6.079 6.897 -8.262 1.00 82.31 98 LYS A C 1
ATOM 813 O O . LYS A 1 98 ? 5.543 6.724 -7.175 1.00 82.31 98 LYS A O 1
ATOM 818 N N . ILE A 1 99 ? 6.226 5.903 -9.144 1.00 82.81 99 ILE A N 1
ATOM 819 C CA . ILE A 1 99 ? 5.779 4.520 -8.876 1.00 82.81 99 ILE A CA 1
ATOM 820 C C . ILE A 1 99 ? 6.523 3.933 -7.668 1.00 82.81 99 ILE A C 1
ATOM 822 O O . ILE A 1 99 ? 5.906 3.324 -6.796 1.00 82.81 99 ILE A O 1
ATOM 826 N N . TYR A 1 100 ? 7.831 4.161 -7.575 1.00 83.94 100 TYR A N 1
ATOM 827 C CA . TYR A 1 100 ? 8.629 3.747 -6.426 1.00 83.94 100 TYR A CA 1
ATOM 828 C C . TYR A 1 100 ? 8.170 4.423 -5.125 1.00 83.94 100 TYR A C 1
ATOM 830 O O . TYR A 1 100 ? 7.948 3.741 -4.126 1.00 83.94 100 TYR A O 1
ATOM 838 N N . GLN A 1 101 ? 7.977 5.746 -5.141 1.00 87.00 101 GLN A N 1
ATOM 839 C CA . GLN A 1 101 ? 7.480 6.495 -3.982 1.00 87.00 101 GLN A CA 1
ATOM 840 C C . GLN A 1 101 ? 6.100 6.014 -3.530 1.00 87.00 101 GLN A C 1
ATOM 842 O O . GLN A 1 101 ? 5.880 5.850 -2.334 1.00 87.00 101 GLN A O 1
ATOM 847 N N . LEU A 1 102 ? 5.193 5.743 -4.473 1.00 87.94 102 LEU A N 1
ATOM 848 C CA . LEU A 1 102 ? 3.881 5.175 -4.166 1.00 87.94 102 LEU A CA 1
ATOM 849 C C . LEU A 1 102 ? 4.007 3.806 -3.491 1.00 87.94 102 LEU A C 1
ATOM 851 O O . LEU A 1 102 ? 3.323 3.563 -2.505 1.00 87.94 102 LEU A O 1
ATOM 855 N N . GLY A 1 103 ? 4.910 2.949 -3.984 1.00 90.56 103 GLY A N 1
ATOM 856 C CA . GLY A 1 103 ? 5.169 1.628 -3.402 1.00 90.56 103 GLY A CA 1
ATOM 857 C C . GLY A 1 103 ? 5.612 1.740 -1.946 1.00 90.56 103 GLY A C 1
ATOM 858 O O . GLY A 1 103 ? 4.981 1.172 -1.062 1.00 90.56 103 GLY A O 1
ATOM 859 N N . LYS A 1 104 ? 6.618 2.586 -1.695 1.00 92.75 104 LYS A N 1
ATOM 860 C CA . LYS A 1 104 ? 7.071 2.909 -0.336 1.00 92.75 104 LYS A CA 1
ATOM 861 C C . LYS A 1 104 ? 5.963 3.473 0.550 1.00 92.75 104 LYS A C 1
ATOM 863 O O . LYS A 1 104 ? 5.928 3.165 1.732 1.00 92.75 104 LYS A O 1
ATOM 868 N N . GLY A 1 105 ? 5.077 4.299 -0.002 1.00 94.31 105 GLY A N 1
ATOM 869 C CA . GLY A 1 105 ? 3.927 4.828 0.730 1.00 94.31 105 GLY A CA 1
ATOM 870 C C . GLY A 1 105 ? 3.006 3.720 1.244 1.00 94.31 105 GLY A C 1
ATOM 871 O O . GLY A 1 105 ? 2.609 3.757 2.403 1.00 94.31 105 GLY A O 1
ATOM 872 N N . TYR A 1 106 ? 2.718 2.705 0.420 1.00 96.00 106 TYR A N 1
ATOM 873 C CA . TYR A 1 106 ? 1.904 1.558 0.839 1.00 96.00 106 TYR A CA 1
ATOM 874 C C . TYR A 1 106 ? 2.560 0.755 1.963 1.00 96.00 106 TYR A C 1
ATOM 876 O O . TYR A 1 106 ? 1.881 0.410 2.931 1.00 96.00 106 TYR A O 1
ATOM 884 N N . ASP A 1 107 ? 3.869 0.509 1.871 1.00 95.88 107 ASP A N 1
ATOM 885 C CA . ASP A 1 107 ? 4.612 -0.172 2.936 1.00 95.88 107 ASP A CA 1
ATOM 886 C C . ASP A 1 107 ? 4.573 0.627 4.243 1.00 95.88 107 ASP A C 1
ATOM 888 O O . ASP A 1 107 ? 4.267 0.065 5.292 1.00 95.88 107 ASP A O 1
ATOM 892 N N . LEU A 1 108 ? 4.784 1.946 4.177 1.00 96.69 108 LEU A N 1
ATOM 893 C CA . LEU A 1 108 ? 4.717 2.826 5.347 1.00 96.69 108 LEU A CA 1
ATOM 894 C C . LEU A 1 108 ? 3.327 2.829 5.992 1.00 96.69 108 LEU A C 1
ATOM 896 O O . LEU A 1 108 ? 3.227 2.781 7.216 1.00 96.69 108 LEU A O 1
ATOM 900 N N . TYR A 1 109 ? 2.257 2.864 5.194 1.00 96.38 109 TYR A N 1
ATOM 901 C CA . TYR A 1 109 ? 0.894 2.787 5.720 1.00 96.38 109 TYR A CA 1
ATOM 902 C C . TYR A 1 109 ? 0.608 1.441 6.382 1.00 96.38 109 TYR A C 1
ATOM 904 O O . TYR A 1 109 ? 0.022 1.415 7.465 1.00 96.38 109 TYR A O 1
ATOM 912 N N . ARG A 1 110 ? 1.051 0.334 5.775 1.00 97.12 110 ARG A N 1
ATOM 913 C CA . ARG A 1 110 ? 0.926 -1.003 6.364 1.00 97.12 110 ARG A CA 1
ATOM 914 C C . ARG A 1 110 ? 1.671 -1.085 7.698 1.00 97.12 110 ARG A C 1
ATOM 916 O O . ARG A 1 110 ? 1.056 -1.411 8.705 1.00 97.12 110 ARG A O 1
ATOM 923 N N . GLU A 1 111 ? 2.952 -0.725 7.728 1.00 96.69 111 GLU A N 1
ATOM 924 C CA . GLU A 1 111 ? 3.784 -0.781 8.941 1.00 96.69 111 GLU A CA 1
ATOM 925 C C . GLU A 1 111 ? 3.259 0.135 10.054 1.00 96.69 111 GLU A C 1
ATOM 927 O O . GLU A 1 111 ? 3.271 -0.227 11.230 1.00 96.69 111 GLU A O 1
ATOM 932 N N . ALA A 1 112 ? 2.779 1.331 9.703 1.00 95.56 112 ALA A N 1
ATOM 933 C CA . ALA A 1 112 ? 2.157 2.229 10.669 1.00 95.56 112 ALA A CA 1
ATOM 934 C C . ALA A 1 112 ? 0.849 1.646 11.223 1.00 95.56 112 ALA A C 1
ATOM 936 O O . ALA A 1 112 ? 0.566 1.802 12.410 1.00 95.56 112 ALA A O 1
ATOM 937 N N . GLY A 1 113 ? 0.068 0.967 10.380 1.00 94.31 113 GLY A N 1
ATOM 938 C CA . GLY A 1 113 ? -1.153 0.282 10.787 1.00 94.31 113 GLY A CA 1
ATOM 939 C C . GLY A 1 113 ? -0.882 -0.908 11.705 1.00 94.31 113 GLY A C 1
ATOM 940 O O . GLY A 1 113 ? -1.584 -1.068 12.699 1.00 94.31 113 GLY A O 1
ATOM 941 N N . GLU A 1 114 ? 0.142 -1.709 11.406 1.00 95.62 114 GLU A N 1
ATOM 942 C CA . GLU A 1 114 ? 0.589 -2.826 12.250 1.00 95.62 114 GLU A CA 1
ATOM 943 C C .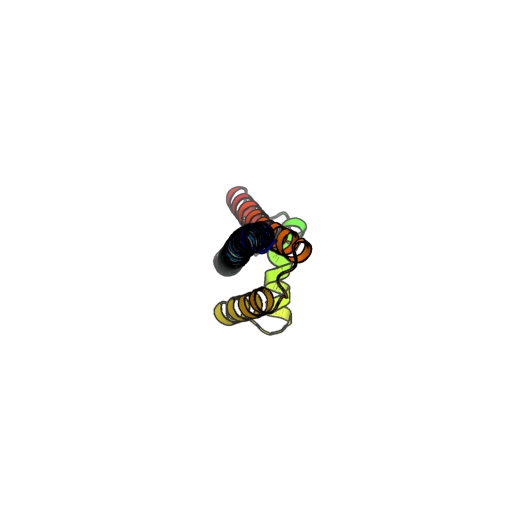 GLU A 1 114 ? 0.949 -2.331 13.655 1.00 95.62 114 GLU A C 1
ATOM 945 O O . GLU A 1 114 ? 0.374 -2.805 14.635 1.00 95.62 114 GLU A O 1
ATOM 950 N N . LYS A 1 115 ? 1.777 -1.283 13.751 1.00 95.00 115 LYS A N 1
ATOM 951 C CA . LYS A 1 115 ? 2.142 -0.667 15.039 1.00 95.00 115 LYS A CA 1
ATOM 952 C C . LYS A 1 115 ? 0.933 -0.157 15.817 1.00 95.00 115 LYS A C 1
ATOM 954 O O . LYS A 1 115 ? 0.827 -0.392 17.013 1.00 95.00 115 LYS A O 1
ATOM 959 N N . LEU A 1 116 ? -0.013 0.500 15.143 1.00 92.75 116 LEU A N 1
ATOM 960 C CA . LEU A 1 116 ? -1.231 0.994 15.794 1.00 92.75 116 LEU A CA 1
ATOM 961 C C . LEU A 1 116 ? -2.119 -0.115 16.357 1.00 92.75 116 LEU A C 1
ATOM 963 O O . LEU A 1 116 ? -2.871 0.135 17.296 1.00 92.75 116 LEU A O 1
ATOM 967 N N . ILE A 1 117 ? -2.090 -1.304 15.758 1.00 92.50 117 ILE A N 1
ATOM 968 C CA . ILE A 1 117 ? -2.831 -2.464 16.255 1.00 92.50 117 ILE A CA 1
ATOM 969 C C . ILE A 1 117 ? -2.101 -3.101 17.443 1.00 92.50 117 ILE A C 1
ATOM 971 O O . ILE A 1 117 ? -2.771 -3.584 18.352 1.00 92.50 117 ILE A O 1
ATOM 975 N N . GLU A 1 118 ? -0.768 -3.099 17.447 1.00 90.25 118 GLU A N 1
ATOM 976 C CA . GLU A 1 118 ? 0.059 -3.620 18.548 1.00 90.25 118 GLU A CA 1
ATOM 977 C C . GLU A 1 118 ? 0.028 -2.728 19.800 1.00 90.25 118 GLU A C 1
ATOM 979 O O . GLU A 1 118 ? 0.017 -3.238 20.916 1.00 90.25 118 GLU A O 1
ATOM 984 N N . GLU A 1 119 ? -0.014 -1.404 19.628 1.00 82.44 119 GLU A N 1
ATOM 985 C CA . GLU A 1 119 ? -0.032 -0.399 20.712 1.00 82.44 119 GLU A CA 1
ATOM 986 C C . GLU A 1 119 ? -1.419 -0.196 21.359 1.00 82.44 119 GLU A C 1
ATOM 988 O O . GLU A 1 119 ? -1.611 0.690 22.197 1.00 82.44 119 GLU A O 1
ATOM 993 N N . LYS A 1 120 ? -2.404 -0.972 20.918 1.00 62.72 120 LYS A N 1
ATOM 994 C CA . LYS A 1 120 ? -3.831 -0.771 21.152 1.00 62.72 120 LYS A CA 1
ATOM 995 C C . LYS A 1 120 ? -4.310 -1.358 22.478 1.00 62.72 120 LYS A C 1
ATOM 997 O O . LYS A 1 120 ? -5.086 -0.648 23.164 1.00 62.72 120 LYS A O 1
#